Protein AF-A0A3N9P9R9-F1 (afdb_monomer)

Radius of gyration: 14.55 Å; Cα contacts (8 Å, |Δi|>4): 127; chains: 1; bounding box: 36×29×41 Å

Solvent-accessible surface area (backbone atoms only — not comparable to full-atom values): 6054 Å² total; per-residue (Å²): 133,79,81,81,86,48,104,53,84,34,71,31,37,32,38,54,61,42,74,56,97,53,87,83,60,76,86,37,51,94,49,76,22,76,93,57,62,79,85,51,77,70,41,71,49,70,44,99,87,67,51,78,39,49,26,36,79,42,72,37,94,50,86,54,81,55,57,50,78,76,57,47,88,68,80,74,52,52,66,49,78,46,76,82,86,82,77,82,84,83,128

pLDDT: mean 78.99, std 13.3, range [42.75, 94.81]

Foldseek 3Di:
DDPPPDVADFKKWKKAWDQDPDPPDQFCVVVVGPVNDDDDFQDWRQGPVRDTITTHIGGHPDRDDDCCVVHNDDPNIDMDIDDDDDDDPDD

Sequence (91 aa):
MHPVDEEYIKEWLVLRPFFPHDLQKNFLVDEDGEAHVNPKEGDIVVTAQGDALTWKRYQSPQSVVDLLDAVGNVEYATAYAFCTLKSKICF

Structure (mmCIF, N/CA/C/O backbone):
data_AF-A0A3N9P9R9-F1
#
_entry.id   AF-A0A3N9P9R9-F1
#
loop_
_atom_site.group_PDB
_atom_site.id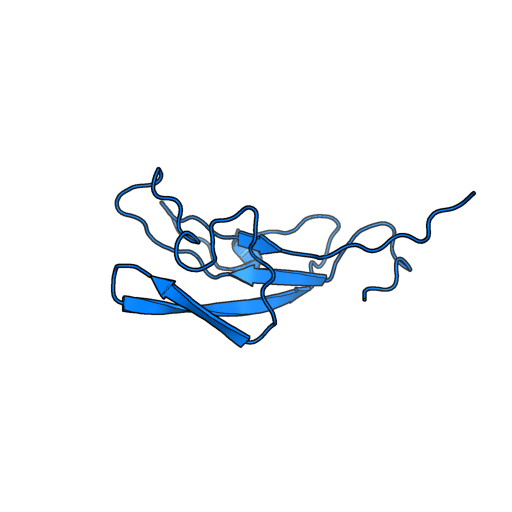
_atom_site.type_symbol
_atom_site.label_atom_id
_atom_site.label_alt_id
_atom_site.label_comp_id
_atom_site.label_asym_id
_atom_site.label_entity_id
_atom_site.label_seq_id
_atom_site.pdbx_PDB_ins_code
_atom_site.Cartn_x
_atom_site.Cartn_y
_atom_site.Cartn_z
_atom_site.occupancy
_atom_site.B_iso_or_equiv
_atom_site.auth_seq_id
_atom_site.auth_comp_id
_atom_site.auth_asym_id
_atom_site.auth_atom_id
_atom_site.pdbx_PDB_model_num
ATOM 1 N N . MET A 1 1 ? 14.441 0.922 -5.477 1.00 50.22 1 MET A N 1
ATOM 2 C CA . MET A 1 1 ? 14.658 1.226 -6.908 1.00 50.22 1 MET A CA 1
A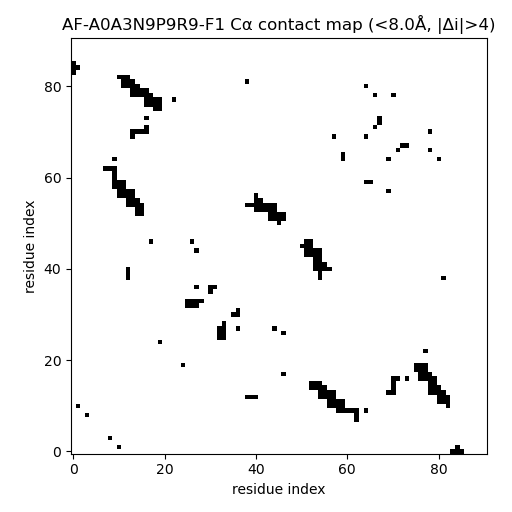TOM 3 C C . MET A 1 1 ? 14.442 -0.092 -7.620 1.00 50.22 1 MET A C 1
ATOM 5 O O . MET A 1 1 ? 15.252 -0.987 -7.422 1.00 50.22 1 MET A O 1
ATOM 9 N N . HIS A 1 2 ? 13.289 -0.261 -8.265 1.00 53.16 2 HIS A N 1
ATOM 10 C CA . HIS A 1 2 ? 12.842 -1.565 -8.759 1.00 53.16 2 HIS A CA 1
ATOM 11 C C . HIS A 1 2 ? 13.456 -1.849 -10.137 1.00 53.16 2 HIS A C 1
ATOM 13 O O . HIS A 1 2 ? 13.435 -0.953 -10.986 1.00 53.16 2 HIS A O 1
ATOM 19 N N . PRO A 1 3 ? 14.035 -3.039 -10.366 1.00 47.59 3 PRO A N 1
ATOM 20 C CA . PRO A 1 3 ? 14.438 -3.455 -11.700 1.00 47.59 3 PRO A CA 1
ATOM 21 C C . PRO A 1 3 ? 13.186 -3.659 -12.561 1.00 47.59 3 PRO A C 1
ATOM 23 O O . PRO A 1 3 ? 12.277 -4.394 -12.186 1.00 47.59 3 PRO A O 1
ATOM 26 N N . VAL A 1 4 ? 13.141 -2.997 -13.716 1.00 55.91 4 VAL A N 1
ATOM 27 C CA . VAL A 1 4 ? 12.118 -3.185 -14.760 1.00 55.91 4 VAL A CA 1
ATOM 28 C C . VAL A 1 4 ? 12.481 -4.434 -15.580 1.00 55.91 4 VAL A C 1
ATOM 30 O O . VAL A 1 4 ? 12.593 -4.376 -16.796 1.00 55.91 4 VAL A O 1
ATOM 33 N N . ASP A 1 5 ? 12.780 -5.549 -14.909 1.00 52.81 5 ASP A N 1
ATOM 34 C CA . ASP A 1 5 ? 13.052 -6.839 -15.574 1.00 52.81 5 ASP A CA 1
ATOM 35 C C . ASP A 1 5 ? 11.752 -7.614 -15.859 1.00 52.81 5 ASP A C 1
ATOM 37 O O . ASP A 1 5 ? 11.765 -8.724 -16.385 1.00 52.81 5 ASP A O 1
ATOM 41 N N . GLU A 1 6 ? 10.606 -7.006 -15.553 1.00 59.28 6 GLU A N 1
ATOM 42 C CA . GLU A 1 6 ? 9.273 -7.520 -15.827 1.00 59.28 6 GLU A CA 1
ATOM 43 C C . GLU A 1 6 ? 8.456 -6.423 -16.527 1.00 59.28 6 GLU A C 1
ATOM 45 O O . GLU A 1 6 ? 8.625 -5.238 -16.241 1.00 59.28 6 GLU A O 1
ATOM 50 N N . GLU A 1 7 ? 7.562 -6.805 -17.445 1.00 74.50 7 GLU A N 1
ATOM 51 C CA . GLU A 1 7 ? 6.741 -5.878 -18.253 1.00 74.50 7 GLU A CA 1
ATOM 52 C C . GLU A 1 7 ? 5.874 -4.917 -17.411 1.00 74.50 7 GLU A C 1
ATOM 54 O O . GLU A 1 7 ? 5.386 -3.907 -17.920 1.00 74.50 7 GLU A O 1
ATOM 59 N N . TYR A 1 8 ? 5.696 -5.216 -16.119 1.00 80.94 8 TYR A N 1
ATOM 60 C CA . TYR A 1 8 ? 4.828 -4.502 -15.189 1.00 80.94 8 TYR A CA 1
ATOM 61 C C . TYR A 1 8 ? 5.496 -4.299 -13.825 1.00 80.94 8 TYR A C 1
ATOM 63 O O . TYR A 1 8 ? 6.353 -5.074 -13.402 1.00 80.94 8 TYR A O 1
ATOM 71 N N . ILE A 1 9 ? 5.045 -3.278 -13.096 1.00 86.31 9 ILE A N 1
ATOM 72 C CA . ILE A 1 9 ? 5.466 -3.009 -11.716 1.00 86.31 9 ILE A CA 1
ATOM 73 C C . ILE A 1 9 ? 4.753 -3.988 -10.787 1.00 86.31 9 ILE A C 1
ATOM 75 O O . ILE A 1 9 ? 3.524 -3.990 -10.717 1.00 86.31 9 ILE A O 1
ATOM 79 N N . LYS A 1 10 ? 5.521 -4.785 -10.042 1.00 88.19 10 LYS A N 1
ATOM 80 C CA . LYS A 1 10 ? 4.960 -5.761 -9.098 1.00 88.19 10 LYS A CA 1
ATOM 81 C C . LYS A 1 10 ? 5.175 -5.426 -7.633 1.00 88.19 10 LYS A C 1
ATOM 83 O O . LYS A 1 10 ? 4.486 -5.991 -6.800 1.00 88.19 10 LYS A O 1
ATOM 88 N N . GLU A 1 11 ? 6.092 -4.530 -7.292 1.00 90.44 11 GLU A N 1
ATOM 89 C CA . GLU A 1 11 ? 6.346 -4.162 -5.897 1.00 90.44 11 GLU A CA 1
ATOM 90 C C . GLU A 1 11 ? 5.709 -2.811 -5.565 1.00 90.44 11 GLU A C 1
ATOM 92 O O . GLU A 1 11 ? 6.003 -1.791 -6.195 1.00 90.44 11 GLU A O 1
ATOM 97 N N . TRP A 1 12 ? 4.854 -2.822 -4.546 1.00 93.06 12 TRP A N 1
ATOM 98 C CA . TRP A 1 12 ? 4.062 -1.682 -4.100 1.00 93.06 12 TRP A CA 1
ATOM 99 C C . TRP A 1 12 ? 4.169 -1.527 -2.587 1.00 93.06 12 TRP A C 1
ATOM 101 O O . TRP A 1 12 ? 4.363 -2.501 -1.859 1.00 93.06 12 TRP A O 1
ATOM 111 N N . LEU A 1 13 ? 4.005 -0.304 -2.097 1.00 94.81 13 LEU A N 1
ATOM 112 C CA . LEU A 1 13 ? 3.610 -0.066 -0.716 1.00 94.81 13 LEU A CA 1
ATOM 113 C C . LEU A 1 13 ? 2.098 0.101 -0.683 1.00 94.81 13 LEU A C 1
ATOM 115 O O . LEU A 1 13 ? 1.557 0.922 -1.416 1.00 94.81 13 LEU A O 1
ATOM 119 N N . VAL A 1 14 ? 1.421 -0.666 0.160 1.00 94.00 14 VAL A N 1
ATOM 120 C CA . VAL A 1 14 ? -0.020 -0.548 0.373 1.00 94.00 14 VAL A CA 1
ATOM 121 C C . VAL A 1 14 ? -0.301 -0.067 1.785 1.00 94.00 14 VAL A C 1
ATOM 123 O O . VAL A 1 14 ? 0.344 -0.504 2.744 1.00 94.00 14 VAL A O 1
ATOM 126 N N . LEU A 1 15 ? -1.272 0.830 1.916 1.00 90.88 15 LEU A N 1
ATOM 127 C CA . LEU A 1 15 ? -1.812 1.237 3.205 1.00 90.88 15 LEU A CA 1
ATOM 128 C C . LEU A 1 15 ? -3.148 0.532 3.410 1.00 90.88 15 LEU A C 1
ATOM 130 O O . LEU A 1 15 ? -4.004 0.540 2.523 1.00 90.88 15 LEU A O 1
ATOM 134 N N . ARG A 1 16 ? -3.304 -0.099 4.579 1.00 80.31 16 ARG A N 1
ATOM 135 C CA . ARG A 1 16 ? -4.531 -0.816 4.950 1.00 80.31 16 ARG A CA 1
ATOM 136 C C . ARG A 1 16 ? -5.765 0.088 4.852 1.00 80.31 16 ARG A C 1
ATOM 138 O O . ARG A 1 16 ? -5.632 1.297 5.033 1.00 80.31 16 ARG A O 1
ATOM 145 N N . PRO A 1 17 ? -6.950 -0.505 4.625 1.00 69.69 17 PRO A N 1
ATOM 146 C CA . PRO A 1 17 ? -8.183 0.229 4.467 1.00 69.69 17 PRO A CA 1
ATOM 147 C C . PRO A 1 17 ? -8.480 1.061 5.704 1.00 69.69 17 PRO A C 1
ATOM 149 O O . PRO A 1 17 ? -8.409 0.571 6.834 1.00 69.69 17 PRO A O 1
ATOM 152 N N . PHE A 1 18 ? -8.846 2.307 5.464 1.00 72.00 18 PHE A N 1
ATOM 153 C CA . PHE A 1 18 ? -9.455 3.196 6.439 1.00 72.00 18 PHE A CA 1
ATOM 154 C C . PHE A 1 18 ? -10.959 3.195 6.195 1.00 72.00 18 PHE A C 1
ATOM 156 O O . PHE A 1 18 ? -11.401 3.108 5.051 1.00 72.00 18 PHE A O 1
ATOM 163 N N . PHE A 1 19 ? -11.731 3.307 7.273 1.00 71.50 19 PHE A N 1
ATOM 164 C CA . PHE A 1 19 ? -13.194 3.316 7.256 1.00 71.50 19 PHE A CA 1
ATOM 165 C C . PHE A 1 19 ? -13.695 4.728 7.544 1.00 71.50 19 PHE A C 1
ATOM 167 O O . PHE A 1 19 ? -14.052 5.047 8.683 1.00 71.50 19 PHE A O 1
ATOM 174 N N . PRO A 1 20 ? -13.648 5.638 6.565 1.00 62.28 20 PRO A N 1
ATOM 175 C CA . PRO A 1 20 ? -14.078 6.990 6.817 1.00 62.28 20 PRO A CA 1
ATOM 176 C C . PRO A 1 20 ? -15.599 7.058 6.945 1.00 62.28 20 PRO A C 1
ATOM 178 O O . PRO A 1 20 ? -16.342 6.561 6.105 1.00 62.28 20 PRO A O 1
ATOM 181 N N . HIS A 1 21 ? -16.072 7.772 7.966 1.00 63.28 21 HIS A N 1
ATOM 182 C CA . HIS A 1 21 ? -17.456 8.252 7.988 1.00 63.28 21 HIS A CA 1
ATOM 183 C C . HIS A 1 21 ? -17.724 9.306 6.896 1.00 63.28 21 HIS A C 1
ATOM 185 O O . HIS A 1 21 ? -18.878 9.547 6.555 1.00 63.28 21 HIS A O 1
ATOM 191 N N . ASP A 1 22 ? -16.666 9.916 6.350 1.00 62.69 22 ASP A N 1
ATOM 192 C CA . ASP A 1 22 ? -16.712 10.917 5.285 1.00 62.69 22 ASP A CA 1
ATOM 193 C C . ASP A 1 22 ? -15.648 10.620 4.219 1.00 62.69 22 ASP A C 1
ATOM 195 O O . ASP A 1 22 ? -14.459 10.861 4.429 1.00 62.69 22 ASP A O 1
ATOM 199 N N . LEU A 1 23 ? -16.091 10.102 3.071 1.00 62.12 23 LEU A N 1
ATOM 200 C CA . LEU A 1 23 ? -15.246 9.735 1.931 1.00 62.12 23 LEU A CA 1
ATOM 201 C C . LEU A 1 23 ? -14.599 10.942 1.223 1.00 62.12 23 LEU A C 1
ATOM 203 O O . LEU A 1 23 ? -13.727 10.731 0.386 1.00 62.12 23 LEU A O 1
ATOM 207 N N . GLN A 1 24 ? -15.008 12.184 1.520 1.00 58.69 24 GLN A N 1
ATOM 208 C CA . GLN A 1 24 ? -14.425 13.389 0.910 1.00 58.69 24 GLN A CA 1
ATOM 209 C C . GLN A 1 24 ? -13.231 13.957 1.678 1.00 58.69 24 GLN A C 1
ATOM 211 O O . GLN A 1 24 ? -12.584 14.903 1.219 1.00 58.69 24 GLN A O 1
ATOM 216 N N . LYS A 1 25 ? -12.921 13.407 2.851 1.00 64.88 25 LYS A N 1
ATOM 217 C CA . LYS A 1 25 ? -11.771 13.852 3.627 1.00 64.88 25 LYS A CA 1
ATOM 218 C C . LYS A 1 25 ? -10.475 13.440 2.923 1.00 64.88 25 LYS A C 1
ATOM 220 O O . LYS A 1 25 ? -10.300 12.292 2.552 1.00 64.88 25 LYS A O 1
ATOM 225 N N . ASN A 1 26 ? -9.538 14.372 2.776 1.00 62.31 26 ASN A N 1
ATOM 226 C CA . ASN A 1 26 ? -8.173 14.042 2.372 1.00 62.31 26 ASN A CA 1
ATOM 227 C C . ASN A 1 26 ? -7.483 13.362 3.573 1.00 62.31 26 ASN A C 1
ATOM 229 O O . ASN A 1 26 ? -7.371 13.953 4.650 1.00 62.31 26 ASN A O 1
ATOM 233 N N . PHE A 1 27 ? -7.128 12.083 3.435 1.00 66.50 27 PHE A N 1
ATOM 234 C CA . PHE A 1 27 ? -6.704 11.247 4.571 1.00 66.50 27 PHE A CA 1
ATOM 235 C C . PHE A 1 27 ? -5.208 11.313 4.861 1.00 66.50 27 PHE A C 1
ATOM 237 O O . PHE A 1 27 ? -4.779 10.884 5.927 1.00 66.50 27 PHE A O 1
ATOM 244 N N . LEU A 1 28 ? -4.435 11.889 3.943 1.00 71.75 28 LEU A N 1
ATOM 245 C CA . LEU A 1 28 ? -2.998 12.106 4.086 1.00 71.75 28 LEU A CA 1
ATOM 246 C C . LEU A 1 28 ? -2.678 13.588 4.325 1.00 71.75 28 LEU A C 1
ATOM 248 O O . LEU A 1 28 ? -1.580 14.035 4.032 1.00 71.75 28 LEU A O 1
ATOM 252 N N . VAL A 1 29 ? -3.633 14.380 4.832 1.00 64.50 29 VAL A N 1
ATOM 253 C CA . VAL A 1 29 ? -3.437 15.824 5.093 1.00 64.50 29 VAL A CA 1
ATOM 254 C C . VAL A 1 29 ? -2.288 16.082 6.062 1.00 64.50 29 VAL A C 1
ATOM 256 O O . VAL A 1 29 ? -1.553 17.044 5.862 1.00 64.50 29 VAL A O 1
ATOM 259 N N . ASP A 1 30 ? -2.101 15.209 7.053 1.00 64.12 30 ASP A N 1
ATOM 260 C CA . ASP A 1 30 ? -0.984 15.310 8.000 1.00 64.12 30 ASP A CA 1
ATOM 261 C C . ASP A 1 30 ? 0.379 15.000 7.339 1.00 64.12 30 ASP A C 1
ATOM 263 O O . ASP A 1 30 ? 1.420 15.352 7.885 1.00 64.12 30 ASP A O 1
ATOM 267 N N . GLU A 1 31 ? 0.372 14.418 6.135 1.00 60.62 31 GLU A N 1
ATOM 268 C CA . GLU A 1 31 ? 1.536 14.135 5.280 1.00 60.62 31 GLU A CA 1
ATOM 269 C C . GLU A 1 31 ? 1.662 15.161 4.129 1.00 60.62 31 GLU A C 1
ATOM 271 O O . GLU A 1 31 ? 2.059 14.818 3.016 1.00 60.62 31 GLU A O 1
ATOM 276 N N . ASP A 1 32 ? 1.254 16.417 4.358 1.00 67.00 32 ASP A N 1
ATOM 277 C CA . ASP A 1 32 ? 1.162 17.485 3.340 1.00 67.00 32 ASP A CA 1
ATOM 278 C C . ASP A 1 32 ? 0.206 17.165 2.162 1.00 67.00 32 ASP A C 1
ATOM 280 O O . ASP A 1 32 ? 0.239 17.793 1.095 1.00 67.00 32 ASP A O 1
ATOM 284 N N . GLY A 1 33 ? -0.709 16.214 2.366 1.00 69.88 33 GLY A N 1
ATOM 285 C CA . GLY A 1 33 ? -1.700 15.762 1.393 1.00 69.88 33 GLY A CA 1
ATOM 286 C C . GLY A 1 33 ? -1.197 14.653 0.465 1.00 69.88 33 GLY A C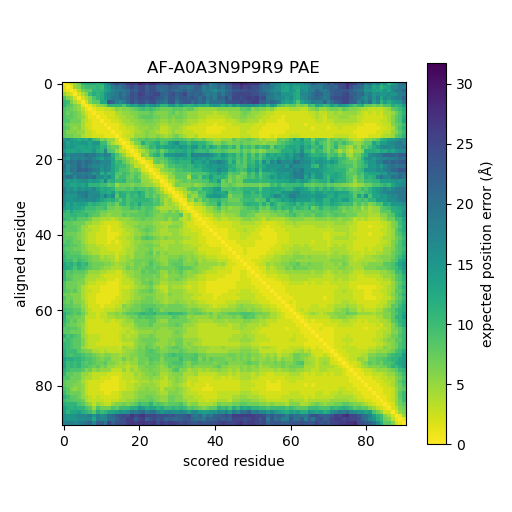 1
ATOM 287 O O . GLY A 1 33 ? -0.002 14.460 0.259 1.00 69.88 33 GLY A O 1
ATOM 288 N N . GLU A 1 34 ? -2.138 13.943 -0.172 1.00 73.25 34 GLU A N 1
ATOM 289 C CA . GLU A 1 34 ? -1.848 12.802 -1.064 1.00 73.25 34 GLU A CA 1
ATOM 290 C C . GLU A 1 34 ? -0.808 13.105 -2.158 1.00 73.25 34 GLU A C 1
ATOM 292 O O . GLU A 1 34 ? -0.058 12.221 -2.561 1.00 73.25 34 GLU A O 1
ATOM 297 N N . ALA A 1 35 ? -0.732 14.357 -2.621 1.00 74.44 35 ALA A N 1
ATOM 298 C CA . ALA A 1 35 ? 0.209 14.790 -3.653 1.00 74.44 35 ALA A CA 1
ATOM 299 C C . ALA A 1 35 ? 1.686 14.787 -3.212 1.00 74.44 35 ALA A C 1
ATOM 301 O O . ALA A 1 35 ? 2.566 14.766 -4.072 1.00 74.44 35 ALA A O 1
ATOM 302 N N . HIS A 1 36 ? 1.967 14.818 -1.907 1.00 79.12 36 HIS A N 1
ATOM 303 C CA . HIS A 1 36 ? 3.327 14.909 -1.364 1.00 79.12 36 HIS A CA 1
ATOM 304 C C . HIS A 1 36 ? 3.758 13.655 -0.602 1.00 79.12 36 HIS A C 1
ATOM 306 O O . HIS A 1 36 ? 4.908 13.576 -0.161 1.00 79.12 36 HIS A O 1
ATOM 312 N N . VAL A 1 37 ? 2.876 12.656 -0.491 1.00 84.06 37 VAL A N 1
ATOM 313 C CA . VAL A 1 37 ? 3.187 11.427 0.232 1.00 84.06 37 VAL A CA 1
ATOM 314 C C . VAL A 1 37 ? 4.370 10.704 -0.425 1.00 84.06 37 VAL A C 1
ATOM 316 O O . VAL A 1 37 ? 4.414 10.484 -1.636 1.00 84.06 37 VAL A O 1
ATOM 319 N N . ASN A 1 38 ? 5.350 10.323 0.389 1.00 88.38 38 ASN A N 1
ATOM 320 C CA . ASN A 1 38 ? 6.496 9.520 -0.033 1.00 88.38 38 ASN A CA 1
ATOM 321 C C . ASN A 1 38 ? 6.818 8.483 1.053 1.00 88.38 38 ASN A C 1
ATOM 323 O O . ASN A 1 38 ? 7.851 8.588 1.726 1.00 88.38 38 ASN A O 1
ATOM 327 N N . PRO A 1 39 ? 5.905 7.520 1.267 1.00 91.44 39 PRO A N 1
ATOM 328 C CA . PRO A 1 39 ? 5.987 6.602 2.384 1.00 91.44 39 PRO A CA 1
ATOM 329 C C . PRO A 1 39 ? 7.130 5.609 2.199 1.00 91.44 39 PRO A C 1
ATOM 331 O O . PRO A 1 39 ? 7.513 5.232 1.086 1.00 91.44 39 PRO A O 1
ATOM 334 N N . LYS A 1 40 ? 7.647 5.132 3.322 1.00 92.50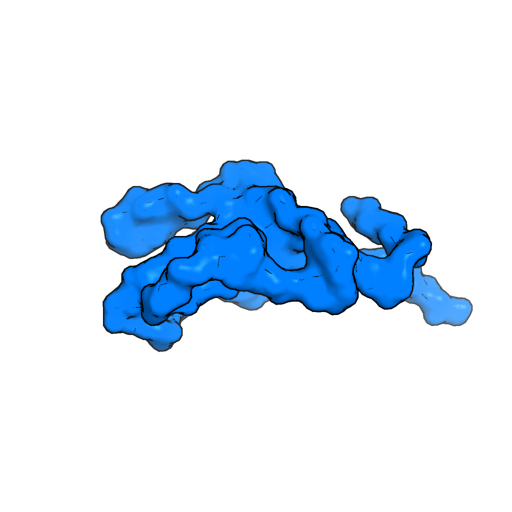 40 LYS A N 1
ATOM 335 C CA . LYS A 1 40 ? 8.532 3.978 3.418 1.00 92.50 40 LYS A CA 1
ATOM 336 C C . LYS A 1 40 ? 7.780 2.820 4.054 1.00 92.50 40 LYS A C 1
ATOM 338 O O . LYS A 1 40 ? 6.788 2.981 4.757 1.00 92.50 40 LYS A O 1
ATOM 343 N N . GLU A 1 41 ? 8.271 1.617 3.798 1.00 93.69 41 GLU A N 1
ATOM 344 C CA . GLU A 1 41 ? 7.767 0.439 4.490 1.00 93.69 41 GLU A CA 1
ATOM 345 C C . GLU A 1 41 ? 7.929 0.597 6.005 1.00 93.69 41 GLU A C 1
ATOM 347 O O . GLU A 1 41 ? 9.011 0.934 6.485 1.00 93.69 41 GLU A O 1
ATOM 352 N N . GLY A 1 42 ? 6.853 0.332 6.743 1.00 93.88 42 GLY A N 1
ATOM 353 C CA . GLY A 1 42 ? 6.811 0.494 8.191 1.00 93.88 42 GLY A CA 1
ATOM 354 C C . GLY A 1 42 ? 6.393 1.885 8.664 1.00 93.88 42 GLY A C 1
ATOM 355 O O . GLY A 1 42 ? 6.093 2.019 9.849 1.00 93.88 42 GLY A O 1
ATOM 356 N N . ASP A 1 43 ? 6.309 2.885 7.778 1.00 92.56 43 ASP A N 1
ATOM 357 C CA . ASP A 1 43 ? 5.785 4.200 8.149 1.00 92.56 43 ASP A CA 1
ATOM 358 C C . ASP A 1 43 ? 4.329 4.077 8.610 1.00 92.56 43 ASP A C 1
ATOM 360 O O . ASP A 1 43 ? 3.558 3.245 8.111 1.00 92.56 43 ASP A O 1
ATOM 364 N N . ILE A 1 44 ? 3.969 4.901 9.593 1.00 89.75 44 ILE A N 1
ATOM 365 C CA . ILE A 1 44 ? 2.671 4.864 10.258 1.00 89.75 44 ILE A CA 1
ATOM 366 C C . ILE A 1 44 ? 1.899 6.131 9.924 1.00 89.75 44 ILE A C 1
ATOM 368 O O . ILE A 1 44 ? 2.385 7.229 10.167 1.00 89.75 44 ILE A O 1
ATOM 372 N N . VAL A 1 45 ? 0.668 5.957 9.457 1.00 85.31 45 VAL A N 1
ATOM 373 C CA . VAL A 1 45 ? -0.332 7.018 9.344 1.00 85.31 45 VAL A CA 1
ATOM 374 C C . VAL A 1 45 ? -1.323 6.845 10.486 1.00 85.31 45 VAL A C 1
ATOM 376 O O . VAL A 1 45 ? -1.892 5.765 10.659 1.00 85.31 45 VAL A O 1
ATOM 379 N N . VAL A 1 46 ? -1.531 7.895 11.276 1.00 83.12 46 VAL A N 1
ATOM 380 C CA . VAL A 1 46 ? -2.534 7.894 12.345 1.00 83.12 46 VAL A CA 1
ATOM 381 C C . VAL A 1 46 ? -3.813 8.514 11.802 1.00 83.12 46 VAL A C 1
ATOM 383 O O . VAL A 1 46 ? -3.815 9.639 11.316 1.00 83.12 46 VAL A O 1
ATOM 386 N N . THR A 1 47 ? -4.914 7.772 11.858 1.00 76.75 47 THR A N 1
ATOM 387 C CA . THR A 1 47 ? -6.219 8.283 11.430 1.00 76.75 47 THR A CA 1
ATOM 388 C C . THR A 1 47 ? -6.752 9.309 12.429 1.00 76.75 47 THR A C 1
ATOM 390 O O . THR A 1 47 ? -6.357 9.346 13.595 1.00 76.75 47 THR A O 1
ATOM 393 N N . ALA A 1 48 ? -7.746 10.097 12.018 1.00 73.06 48 ALA A N 1
ATOM 394 C CA . ALA A 1 48 ? -8.424 11.024 12.927 1.00 73.06 48 ALA A CA 1
ATOM 395 C C . ALA A 1 48 ? -9.137 10.322 14.101 1.00 73.06 48 ALA A C 1
ATOM 397 O O . ALA A 1 48 ? -9.441 10.959 15.106 1.00 73.06 48 ALA A O 1
ATOM 398 N N . GLN A 1 49 ? -9.411 9.024 13.967 1.00 74.31 49 GLN A N 1
ATOM 399 C CA . GLN A 1 49 ? -9.990 8.162 14.992 1.00 74.31 49 GLN A CA 1
ATOM 400 C C . GLN A 1 49 ? -8.934 7.603 15.963 1.00 74.31 49 GLN A C 1
ATOM 402 O O . GLN A 1 49 ? -9.296 6.995 16.966 1.00 74.31 49 GLN A O 1
ATOM 407 N N . GLY A 1 50 ? -7.643 7.832 15.699 1.00 78.69 50 GLY A N 1
ATOM 408 C CA . GLY A 1 50 ? -6.524 7.352 16.511 1.00 78.69 50 GLY A CA 1
ATOM 409 C C . GLY A 1 50 ? -5.974 5.988 16.090 1.00 78.69 50 GLY A C 1
ATOM 410 O O . GLY A 1 50 ? -5.018 5.511 16.700 1.00 78.69 50 GLY A O 1
ATOM 411 N N . ASP A 1 51 ? -6.530 5.366 15.046 1.00 81.69 51 ASP A N 1
ATOM 412 C CA . ASP A 1 51 ? -6.018 4.097 14.525 1.00 81.69 51 ASP A CA 1
ATOM 413 C C . ASP A 1 51 ? -4.677 4.294 13.819 1.00 81.69 51 ASP A C 1
ATOM 415 O O . ASP A 1 51 ? -4.530 5.190 12.988 1.00 81.69 51 ASP A O 1
ATOM 419 N N . ALA A 1 52 ? -3.717 3.419 14.113 1.00 86.44 52 ALA A N 1
ATOM 420 C CA . ALA A 1 52 ? -2.408 3.408 13.477 1.00 86.44 52 ALA A CA 1
ATOM 421 C C . ALA A 1 52 ? -2.405 2.451 12.276 1.00 86.44 52 ALA A C 1
ATOM 423 O O . ALA A 1 52 ? -2.548 1.234 12.426 1.00 86.44 52 ALA A O 1
ATOM 424 N N . LEU A 1 53 ? -2.214 2.999 11.080 1.00 87.69 53 LEU A N 1
ATOM 425 C CA . LEU A 1 53 ? -2.115 2.255 9.831 1.00 87.69 53 LEU A CA 1
ATOM 426 C C . LEU A 1 53 ? -0.660 2.198 9.388 1.00 87.69 53 LEU A C 1
ATOM 428 O O . LEU A 1 53 ? 0.023 3.211 9.380 1.00 87.69 53 LEU A O 1
ATOM 432 N N . THR A 1 54 ? -0.187 1.021 8.995 1.00 91.12 54 THR A N 1
ATOM 433 C CA . THR A 1 54 ? 1.206 0.828 8.576 1.00 91.12 54 THR A CA 1
ATOM 434 C C . THR A 1 54 ? 1.283 0.599 7.077 1.00 91.12 54 THR A C 1
ATOM 436 O O . THR A 1 54 ? 0.572 -0.265 6.554 1.00 91.12 54 THR A O 1
ATOM 439 N N . TRP A 1 55 ? 2.187 1.311 6.410 1.00 93.81 55 TRP A N 1
ATOM 440 C CA . TRP A 1 55 ? 2.572 1.026 5.034 1.00 93.81 55 TRP A CA 1
ATOM 441 C C . TRP A 1 55 ? 3.303 -0.311 4.962 1.00 93.81 55 TRP A C 1
ATOM 443 O O . TRP A 1 55 ? 4.334 -0.513 5.607 1.00 93.81 55 TRP A O 1
ATOM 453 N N . LYS A 1 56 ? 2.773 -1.241 4.171 1.00 94.12 56 LYS A N 1
ATOM 454 C CA . LYS A 1 56 ? 3.334 -2.586 4.012 1.00 94.12 56 LYS A CA 1
ATOM 455 C C . LYS A 1 56 ? 3.744 -2.824 2.578 1.00 94.12 56 LYS A C 1
ATOM 457 O O . LYS A 1 56 ? 3.053 -2.400 1.657 1.00 94.12 56 LYS A O 1
ATOM 462 N N . ARG A 1 57 ? 4.840 -3.552 2.387 1.00 94.25 57 ARG A N 1
ATOM 463 C CA . ARG A 1 57 ? 5.205 -4.027 1.058 1.00 94.25 57 ARG A CA 1
ATOM 464 C C . ARG A 1 57 ? 4.208 -5.087 0.599 1.00 94.25 57 ARG A C 1
ATOM 466 O O . ARG A 1 57 ? 3.915 -6.025 1.336 1.00 94.25 57 ARG A O 1
ATOM 473 N N . TYR A 1 58 ? 3.714 -4.930 -0.620 1.00 93.19 58 TYR A N 1
ATOM 474 C CA . TYR A 1 58 ? 2.867 -5.886 -1.314 1.00 93.19 58 TYR A CA 1
ATOM 475 C C . TYR A 1 58 ? 3.488 -6.207 -2.668 1.00 93.19 58 TYR A C 1
ATOM 477 O O . TYR A 1 58 ? 3.852 -5.301 -3.422 1.00 93.19 58 TYR A O 1
ATOM 485 N N . GLN A 1 59 ? 3.614 -7.499 -2.961 1.00 91.81 59 GLN A N 1
ATOM 486 C CA . GLN A 1 59 ? 4.074 -7.972 -4.255 1.00 91.81 59 GLN A CA 1
ATOM 487 C C . GLN A 1 59 ? 2.881 -8.503 -5.044 1.00 91.81 59 GLN A C 1
ATOM 489 O O . GLN A 1 59 ? 2.312 -9.535 -4.699 1.00 91.81 59 GLN A O 1
ATOM 494 N N . SER A 1 60 ? 2.503 -7.784 -6.096 1.00 90.12 60 SER A N 1
ATOM 495 C CA . SER A 1 60 ? 1.393 -8.156 -6.961 1.00 90.12 60 SER A CA 1
ATOM 496 C C . SER A 1 60 ? 1.733 -9.434 -7.731 1.00 90.12 60 SER A C 1
ATOM 498 O O . SER A 1 60 ? 2.763 -9.484 -8.408 1.00 90.12 60 SER A O 1
ATOM 500 N N . PRO A 1 61 ? 0.885 -10.474 -7.666 1.00 86.06 61 PRO A N 1
ATOM 501 C CA . PRO A 1 61 ? 1.133 -11.727 -8.376 1.00 86.06 61 PRO A CA 1
ATOM 502 C C . PRO A 1 61 ? 0.940 -11.587 -9.894 1.00 86.06 61 PRO A C 1
ATOM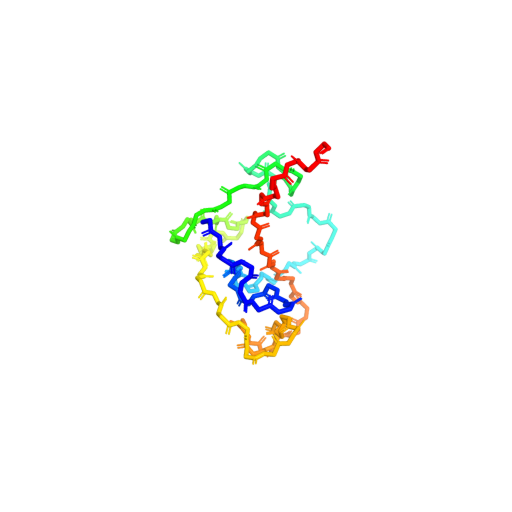 504 O O . PRO A 1 61 ? 1.437 -12.406 -10.666 1.00 86.06 61 PRO A O 1
ATOM 507 N N . GLN A 1 62 ? 0.210 -10.556 -10.323 1.00 85.69 62 GLN A N 1
ATOM 508 C CA . GLN A 1 62 ? -0.150 -10.284 -11.712 1.00 85.69 62 GLN A CA 1
ATOM 509 C C . GLN A 1 62 ? 0.208 -8.840 -12.095 1.00 85.69 62 GLN A C 1
ATOM 511 O O . GLN A 1 62 ? 0.857 -8.122 -11.339 1.00 85.69 62 GLN A O 1
ATOM 516 N N . SER A 1 63 ? -0.224 -8.406 -13.279 1.00 86.56 63 SER A N 1
ATOM 517 C CA . SER A 1 63 ? -0.057 -7.038 -13.785 1.00 86.56 63 SER A CA 1
ATOM 518 C C . SER A 1 63 ? -0.982 -6.004 -13.126 1.00 86.56 63 SER A C 1
ATOM 520 O O . SER A 1 63 ? -0.990 -4.843 -13.533 1.00 86.56 63 SER A O 1
ATOM 522 N N . VAL A 1 64 ? -1.767 -6.409 -12.124 1.00 88.81 64 VAL A N 1
ATOM 523 C CA . VAL A 1 64 ? -2.718 -5.560 -11.401 1.00 88.81 64 VAL A CA 1
ATOM 524 C C . VAL A 1 64 ? -2.437 -5.602 -9.904 1.00 88.81 64 VAL A C 1
ATOM 526 O O . VAL A 1 64 ? -2.082 -6.649 -9.361 1.00 88.81 64 VAL A O 1
ATOM 529 N N . VAL A 1 65 ? -2.637 -4.467 -9.233 1.00 90.62 65 VAL A N 1
ATOM 530 C CA . VAL A 1 65 ? -2.667 -4.407 -7.769 1.00 90.62 65 VAL A CA 1
ATOM 531 C C . VAL A 1 65 ? -4.087 -4.715 -7.318 1.00 90.62 65 VAL A C 1
ATOM 533 O O . VAL A 1 65 ? -4.965 -3.857 -7.400 1.00 90.62 65 VAL A O 1
ATOM 536 N N . ASP A 1 66 ? -4.324 -5.943 -6.867 1.00 91.00 66 ASP A N 1
ATOM 537 C CA . ASP A 1 66 ? -5.608 -6.323 -6.285 1.00 91.00 66 ASP A CA 1
ATOM 538 C C . ASP A 1 66 ? -5.662 -5.872 -4.819 1.00 91.00 66 ASP A C 1
ATOM 540 O O . ASP A 1 66 ? -5.031 -6.461 -3.944 1.00 91.00 66 ASP A O 1
ATOM 544 N N . LEU A 1 67 ? -6.409 -4.801 -4.545 1.00 89.44 67 LEU A N 1
ATOM 545 C CA . LEU A 1 67 ? -6.566 -4.281 -3.187 1.00 89.44 67 LEU A CA 1
ATOM 546 C C . LEU A 1 67 ? -7.422 -5.198 -2.299 1.00 89.44 67 LEU A C 1
ATOM 548 O O . LEU A 1 67 ? -7.232 -5.202 -1.085 1.00 89.44 67 LEU A O 1
ATOM 552 N N . LEU A 1 68 ? -8.313 -6.015 -2.867 1.00 89.62 68 LEU A N 1
ATOM 553 C CA . LEU A 1 68 ? -9.100 -6.963 -2.075 1.00 89.62 68 LEU A CA 1
ATOM 554 C C . LEU A 1 68 ? -8.194 -8.046 -1.484 1.00 89.62 68 LEU A C 1
ATOM 556 O O . LEU A 1 68 ? -8.348 -8.406 -0.316 1.00 89.62 68 LEU A O 1
ATOM 560 N N . ASP A 1 69 ? -7.224 -8.511 -2.270 1.00 89.31 69 ASP A N 1
ATOM 561 C CA . ASP A 1 69 ? -6.178 -9.429 -1.817 1.00 89.31 69 ASP A CA 1
ATOM 562 C C . ASP A 1 69 ? -5.167 -8.727 -0.895 1.00 89.31 69 ASP A C 1
ATOM 564 O O . ASP A 1 69 ? -4.880 -9.200 0.205 1.00 89.31 69 ASP A O 1
ATOM 568 N N . ALA A 1 70 ? -4.668 -7.555 -1.304 1.00 88.56 70 ALA A N 1
ATOM 569 C CA . ALA A 1 70 ? -3.585 -6.866 -0.606 1.00 88.56 70 ALA A CA 1
ATOM 570 C C . ALA A 1 70 ? -3.977 -6.360 0.786 1.00 88.56 70 ALA A C 1
ATOM 572 O O . ALA A 1 70 ? -3.146 -6.338 1.701 1.00 88.56 70 ALA A O 1
ATOM 573 N N . VAL A 1 71 ? -5.219 -5.896 0.948 1.00 87.44 71 VAL A N 1
ATOM 574 C CA . VAL A 1 71 ? -5.638 -5.213 2.175 1.00 87.44 71 VA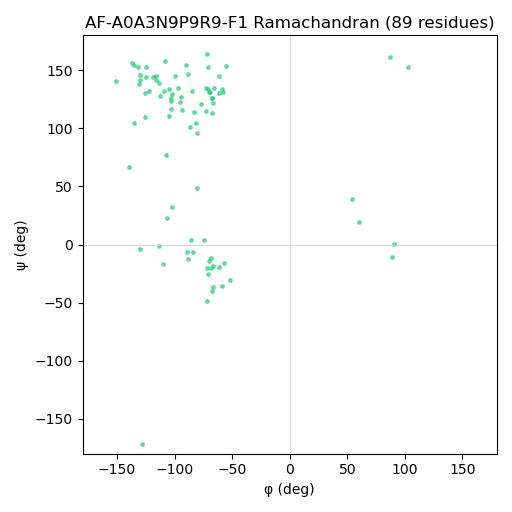L A CA 1
ATOM 575 C C . VAL A 1 71 ? -6.937 -5.741 2.794 1.00 87.44 71 VAL A C 1
ATOM 577 O O . VAL A 1 71 ? -7.268 -5.352 3.921 1.00 87.44 71 VAL A O 1
ATOM 580 N N . GLY A 1 72 ? -7.598 -6.691 2.129 1.00 87.12 72 GLY A N 1
ATOM 581 C CA . GLY A 1 72 ? -8.794 -7.388 2.595 1.00 87.12 72 GLY A CA 1
ATOM 582 C C . GLY A 1 72 ? -10.086 -6.889 1.943 1.00 87.12 72 GLY A C 1
ATOM 583 O O . GLY A 1 72 ? -10.204 -5.730 1.551 1.00 87.12 72 GLY A O 1
ATOM 584 N N . ASN A 1 73 ? -11.084 -7.773 1.869 1.00 85.56 73 ASN A N 1
ATOM 585 C CA . ASN A 1 73 ? -12.408 -7.452 1.340 1.00 85.56 73 ASN A CA 1
ATOM 586 C C . ASN A 1 73 ? -13.252 -6.732 2.398 1.00 85.56 73 ASN A C 1
ATOM 588 O O . ASN A 1 73 ? -13.845 -7.365 3.275 1.00 85.56 73 ASN A O 1
ATOM 592 N N . VAL A 1 74 ? -13.264 -5.406 2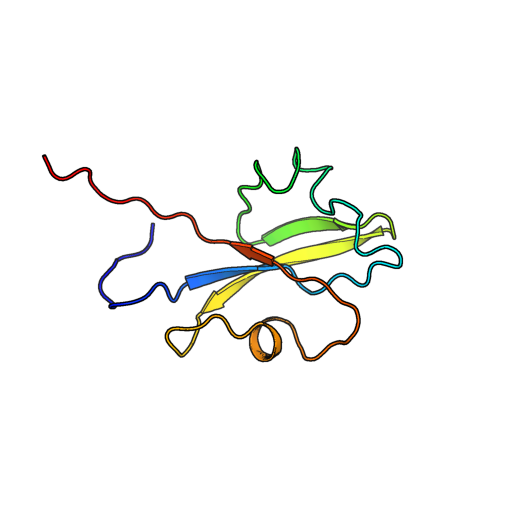.327 1.00 82.81 74 VAL A N 1
ATOM 593 C CA . VAL A 1 74 ? -13.983 -4.541 3.258 1.00 82.81 74 VAL A CA 1
ATOM 594 C C . VAL A 1 74 ? -14.827 -3.524 2.495 1.00 82.81 74 VAL A C 1
ATOM 596 O O . VAL A 1 74 ? -14.410 -3.003 1.463 1.00 82.81 74 VAL A O 1
ATOM 599 N N . GLU A 1 75 ? -16.024 -3.240 3.001 1.00 80.94 75 GLU A N 1
ATOM 600 C CA . GLU A 1 75 ? -16.926 -2.251 2.407 1.00 80.94 75 GLU A CA 1
ATOM 601 C C . GLU A 1 75 ? -16.691 -0.856 3.000 1.00 80.94 75 GLU A C 1
ATOM 603 O O . GLU A 1 75 ? -16.254 -0.723 4.144 1.00 80.94 75 GLU A O 1
ATOM 608 N N . TYR A 1 76 ? -17.028 0.184 2.227 1.00 79.75 76 TYR A N 1
ATOM 609 C CA . TYR A 1 76 ? -16.939 1.595 2.642 1.00 79.75 76 TYR A CA 1
ATOM 610 C C . TYR A 1 76 ? -15.555 1.995 3.153 1.00 79.75 76 TYR A C 1
ATOM 612 O O . TYR A 1 76 ? -15.422 2.741 4.125 1.00 79.75 76 TYR A O 1
ATOM 620 N N . ALA A 1 77 ? -14.525 1.481 2.488 1.00 80.25 77 ALA A N 1
ATOM 621 C CA . ALA A 1 77 ? -13.154 1.750 2.845 1.00 80.25 77 ALA A CA 1
ATOM 622 C C . ALA A 1 77 ? -12.372 2.308 1.666 1.00 80.25 77 ALA A C 1
ATOM 624 O O . ALA A 1 77 ? -12.653 2.009 0.504 1.00 80.25 77 ALA A O 1
ATOM 625 N N . THR A 1 78 ? -11.351 3.081 1.992 1.00 84.69 78 THR A N 1
ATOM 626 C CA . THR A 1 78 ? -10.386 3.575 1.019 1.00 84.69 78 THR A CA 1
ATOM 627 C C . THR A 1 78 ? -9.028 2.983 1.377 1.00 84.69 78 THR A C 1
ATOM 629 O O . THR A 1 78 ? -8.712 2.809 2.551 1.00 84.69 78 THR A O 1
ATOM 632 N N . ALA A 1 79 ? -8.245 2.619 0.367 1.00 89.00 79 ALA A N 1
ATOM 633 C CA . ALA A 1 79 ? -6.904 2.067 0.508 1.00 89.00 79 ALA A CA 1
ATOM 634 C C . ALA A 1 79 ? -5.976 2.747 -0.499 1.00 89.00 79 ALA A C 1
ATOM 636 O O . ALA A 1 79 ? -6.429 3.212 -1.546 1.00 89.00 79 ALA A O 1
ATOM 637 N N . TYR A 1 80 ? -4.681 2.780 -0.195 1.00 90.19 80 TYR A N 1
ATOM 638 C CA . TYR A 1 80 ? -3.677 3.359 -1.085 1.00 90.19 80 TYR A CA 1
ATOM 639 C C . TYR A 1 80 ? -2.694 2.298 -1.557 1.00 90.19 80 TYR A C 1
ATOM 641 O O . TYR A 1 80 ? -2.306 1.418 -0.789 1.00 90.19 80 TYR A O 1
ATOM 649 N N . ALA A 1 81 ? -2.244 2.443 -2.800 1.00 93.06 81 ALA A N 1
ATOM 650 C CA . ALA A 1 81 ? -1.070 1.780 -3.343 1.00 93.06 81 ALA A CA 1
ATOM 651 C C . ALA A 1 81 ? -0.094 2.853 -3.843 1.00 93.06 81 ALA A C 1
ATOM 653 O O . ALA A 1 81 ? -0.490 3.782 -4.544 1.00 93.06 81 ALA A O 1
ATOM 654 N N . PHE A 1 82 ? 1.176 2.727 -3.476 1.00 92.62 82 PHE A N 1
ATOM 655 C CA . PHE A 1 82 ? 2.229 3.689 -3.776 1.00 92.62 82 PHE A CA 1
ATOM 656 C C . PHE A 1 82 ? 3.455 2.981 -4.356 1.00 92.62 82 PHE A C 1
ATOM 658 O O . PHE A 1 82 ? 3.881 1.934 -3.864 1.00 92.62 82 PHE A O 1
ATOM 665 N N . CYS A 1 83 ? 4.050 3.574 -5.389 1.00 90.62 83 CYS A N 1
ATOM 666 C CA . CYS A 1 83 ? 5.337 3.160 -5.935 1.00 90.62 83 CYS A CA 1
ATOM 667 C C . CYS A 1 83 ? 6.051 4.369 -6.555 1.00 90.62 83 CYS A C 1
ATOM 669 O O . CYS A 1 83 ? 5.428 5.190 -7.227 1.00 90.62 83 CYS A O 1
ATOM 671 N N . THR A 1 84 ? 7.371 4.449 -6.372 1.00 87.25 84 THR A N 1
ATOM 672 C CA . THR A 1 84 ? 8.209 5.479 -7.000 1.00 87.25 84 THR A CA 1
ATOM 673 C C . THR A 1 84 ? 8.976 4.887 -8.170 1.00 87.25 84 THR A C 1
ATOM 675 O O . THR A 1 84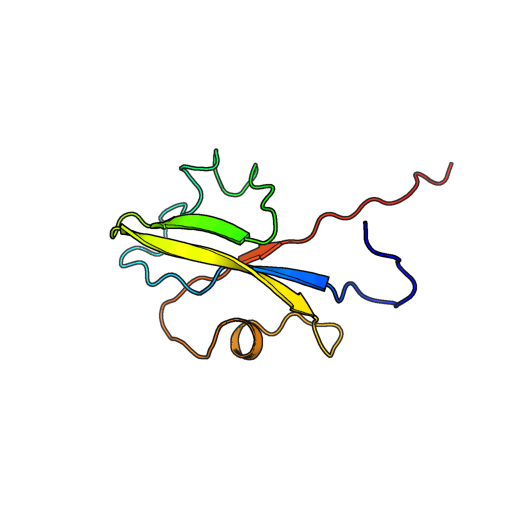 ? 9.871 4.053 -7.995 1.00 87.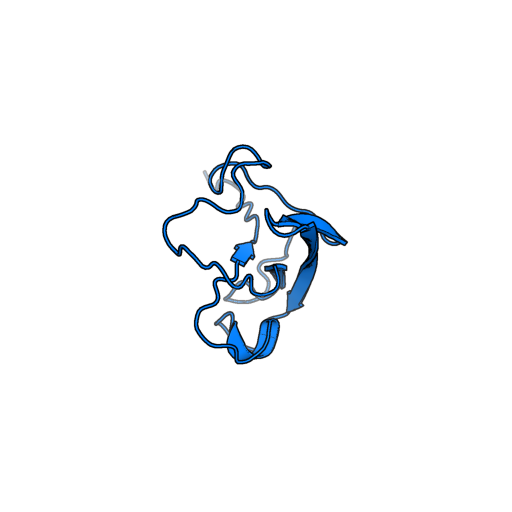25 84 THR A O 1
ATOM 678 N N . LEU A 1 85 ? 8.687 5.389 -9.367 1.00 84.44 85 LEU A N 1
ATOM 679 C CA . LEU A 1 85 ? 9.376 5.006 -10.593 1.00 84.44 85 LEU A CA 1
ATOM 680 C C . LEU A 1 85 ? 10.476 6.008 -10.924 1.00 84.44 85 LEU A C 1
ATOM 682 O O . LEU A 1 85 ? 10.282 7.221 -10.879 1.00 84.44 85 LEU A O 1
ATOM 686 N N . LYS A 1 86 ? 11.648 5.491 -11.289 1.00 78.56 86 LYS A N 1
ATOM 687 C CA . LYS A 1 86 ? 12.742 6.282 -11.853 1.00 78.56 86 LYS A CA 1
ATOM 688 C C . LYS A 1 86 ? 13.147 5.647 -13.171 1.00 78.56 86 LYS A C 1
ATOM 690 O O . LYS A 1 86 ? 13.738 4.572 -13.169 1.00 78.56 86 LYS A O 1
ATOM 695 N N . SER A 1 87 ? 12.848 6.315 -14.280 1.00 70.00 87 SER A N 1
ATOM 696 C CA . SER A 1 87 ? 13.434 5.968 -15.574 1.00 70.00 87 SER A CA 1
ATOM 697 C C . SER A 1 87 ? 14.751 6.713 -15.752 1.00 70.00 87 SER A C 1
ATOM 699 O O . SER A 1 87 ? 14.886 7.859 -15.317 1.00 70.00 87 SER A O 1
ATOM 701 N N . LYS A 1 88 ? 15.717 6.101 -16.441 1.00 72.00 88 LYS A N 1
ATOM 702 C CA . LYS A 1 88 ? 16.778 6.895 -17.068 1.00 72.00 88 LYS A CA 1
ATOM 703 C C . LYS A 1 88 ? 16.133 7.739 -18.170 1.00 72.00 88 LYS A C 1
ATOM 705 O O . LYS A 1 88 ? 15.300 7.235 -18.921 1.00 72.00 88 LYS A O 1
ATOM 710 N N . ILE A 1 89 ? 16.491 9.018 -18.241 1.00 55.81 89 ILE A N 1
ATOM 711 C CA . ILE A 1 89 ? 16.185 9.846 -19.409 1.00 55.81 89 ILE A CA 1
ATOM 712 C C . ILE A 1 89 ? 17.032 9.277 -20.548 1.00 55.81 89 ILE A C 1
ATOM 714 O O . ILE A 1 89 ? 18.260 9.314 -20.473 1.00 55.81 89 ILE A O 1
ATOM 718 N N . CYS A 1 90 ? 16.389 8.694 -21.555 1.00 52.41 90 CYS A N 1
ATOM 719 C CA . CYS A 1 90 ? 17.054 8.369 -22.810 1.00 52.41 90 CYS A CA 1
ATOM 720 C C . CYS A 1 90 ? 17.050 9.642 -23.664 1.00 52.41 90 CYS A C 1
ATOM 722 O O . CYS A 1 90 ? 15.975 10.128 -24.013 1.00 52.41 90 CYS A O 1
ATOM 724 N N . PHE A 1 91 ? 18.236 10.199 -23.921 1.00 42.75 91 PHE A N 1
ATOM 725 C CA . PHE A 1 91 ? 18.467 11.229 -24.938 1.00 42.75 91 PHE A CA 1
ATOM 726 C C . PHE A 1 91 ? 18.831 10.568 -26.265 1.00 42.75 91 PHE A C 1
ATOM 728 O O . PHE A 1 91 ? 19.527 9.525 -26.212 1.00 42.75 91 PHE A O 1
#

Nearest PDB structures (foldseek):
  2d9o-assembly1_A  TM=2.591E-01  e=3.686E+00  Homo sapiens
  2osr-assembly1_A  TM=2.925E-01  e=8.176E+00  Saccharomyces cerevisiae

Secondary structure (DSSP, 8-state):
-----SSS--EEEEEEEE--S-TTS-TTGGGT-TTT----TT-EEEPTTS-EEEEEEEE-SSSS--HHHHH---SS-EEEEE---------

Mean predicted aligned error: 7.4 Å